Protein AF-Q603A4-F1 (afdb_monomer)

pLDDT: mean 76.55, std 18.26, range [39.78, 93.62]

Structure (mmCIF, N/CA/C/O backbone):
data_AF-Q603A4-F1
#
_entry.id   AF-Q603A4-F1
#
loop_
_atom_site.group_PDB
_atom_site.id
_atom_site.type_symbol
_atom_site.label_atom_id
_atom_site.label_alt_id
_atom_site.label_comp_id
_atom_site.label_asym_id
_atom_site.label_entity_id
_atom_site.label_seq_id
_atom_site.pdbx_PDB_ins_code
_atom_site.Cartn_x
_atom_site.Cartn_y
_atom_site.Cartn_z
_atom_site.occupancy
_atom_site.B_iso_or_equiv
_atom_site.auth_seq_id
_atom_site.auth_comp_id
_atom_site.auth_asym_id
_atom_site.auth_atom_id
_atom_site.pdbx_PDB_model_num
ATOM 1 N N . MET A 1 1 ? 10.932 23.917 19.839 1.00 39.78 1 MET A N 1
ATOM 2 C CA . MET A 1 1 ? 9.700 23.941 19.022 1.00 39.78 1 MET A CA 1
ATOM 3 C C . MET A 1 1 ? 9.844 22.848 17.974 1.00 39.78 1 MET A C 1
ATOM 5 O O . MET A 1 1 ? 10.680 22.992 17.094 1.00 39.78 1 MET A O 1
ATOM 9 N N . ALA A 1 2 ? 9.171 21.709 18.146 1.00 40.59 2 ALA A N 1
ATOM 10 C CA . ALA A 1 2 ? 9.292 20.576 17.228 1.00 40.59 2 ALA A CA 1
ATOM 11 C C . ALA A 1 2 ? 8.425 20.833 15.987 1.00 40.59 2 ALA A C 1
ATOM 13 O O . ALA A 1 2 ? 7.231 21.094 16.118 1.00 40.59 2 ALA A O 1
ATOM 14 N N . LYS A 1 3 ? 9.028 20.809 14.792 1.00 43.75 3 LYS A N 1
ATOM 15 C CA . LYS A 1 3 ? 8.294 20.888 13.525 1.00 43.75 3 LYS A CA 1
ATOM 16 C C . LYS A 1 3 ? 7.734 19.507 13.197 1.00 43.75 3 LYS A C 1
ATOM 18 O O . LYS A 1 3 ? 8.459 18.616 12.768 1.00 43.75 3 LYS A O 1
ATOM 23 N N . GLN A 1 4 ? 6.436 19.368 13.421 1.00 44.84 4 GLN A N 1
ATOM 24 C CA . GLN A 1 4 ? 5.594 18.303 12.899 1.00 44.84 4 GLN A CA 1
ATOM 25 C C . GLN A 1 4 ? 5.654 18.364 11.368 1.00 44.84 4 GLN A C 1
ATOM 27 O O . GLN A 1 4 ? 5.178 19.326 10.769 1.00 44.84 4 GLN A O 1
ATOM 32 N N . THR A 1 5 ? 6.314 17.389 10.744 1.00 49.06 5 THR A N 1
ATOM 33 C CA . THR A 1 5 ? 6.336 17.258 9.282 1.00 49.06 5 THR A CA 1
ATOM 34 C C . THR A 1 5 ? 5.470 16.064 8.935 1.00 49.06 5 THR A C 1
ATOM 36 O O . THR A 1 5 ? 5.885 14.917 9.050 1.00 49.06 5 THR A O 1
ATOM 39 N N . THR A 1 6 ? 4.220 16.364 8.611 1.00 47.66 6 THR A N 1
ATOM 40 C CA . THR A 1 6 ? 3.214 15.434 8.110 1.00 47.66 6 THR A CA 1
ATOM 41 C C . THR A 1 6 ? 3.706 14.858 6.782 1.00 47.66 6 THR A C 1
ATOM 43 O O . THR A 1 6 ? 3.667 15.543 5.762 1.00 47.66 6 THR A O 1
ATOM 46 N N . VAL A 1 7 ? 4.204 13.624 6.778 1.00 47.47 7 VAL A N 1
ATOM 47 C CA . VAL A 1 7 ? 4.611 12.924 5.550 1.00 47.47 7 VAL A CA 1
ATOM 48 C C . VAL A 1 7 ? 3.407 12.199 4.945 1.00 47.47 7 VAL A C 1
ATOM 50 O O . VAL A 1 7 ? 3.329 10.985 4.959 1.00 47.47 7 VAL A O 1
ATOM 53 N N . ASN A 1 8 ? 2.441 12.958 4.418 1.00 52.41 8 ASN A N 1
ATOM 54 C CA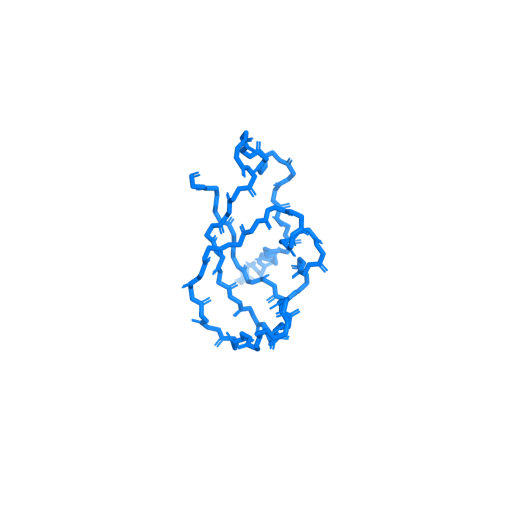 . ASN A 1 8 ? 1.265 12.410 3.720 1.00 52.41 8 ASN A CA 1
ATOM 55 C C . ASN A 1 8 ? 1.353 12.616 2.202 1.00 52.41 8 ASN A C 1
ATOM 57 O O . ASN A 1 8 ? 0.431 13.136 1.571 1.00 52.41 8 ASN A O 1
ATOM 61 N N . ALA A 1 9 ? 2.462 12.220 1.579 1.00 51.72 9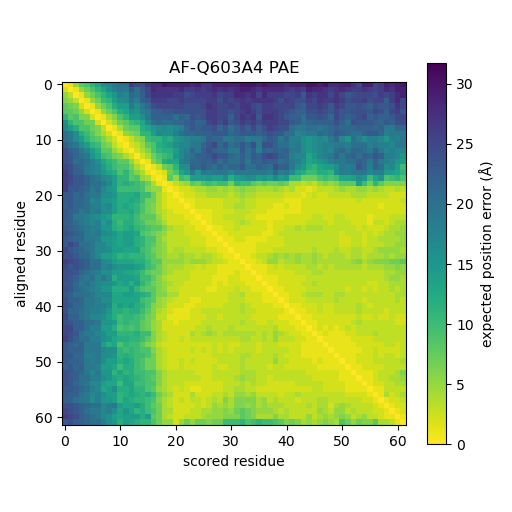 ALA A N 1
ATOM 62 C CA . ALA A 1 9 ? 2.521 12.194 0.126 1.00 51.72 9 ALA A CA 1
ATOM 63 C C . ALA A 1 9 ? 3.370 11.032 -0.390 1.00 51.72 9 ALA A C 1
ATOM 65 O O . ALA A 1 9 ? 4.588 11.126 -0.432 1.00 51.72 9 ALA A O 1
ATOM 66 N N . ILE A 1 10 ? 2.707 9.964 -0.847 1.00 57.03 10 ILE A N 1
ATOM 67 C CA . ILE A 1 10 ? 3.307 9.010 -1.787 1.00 57.03 10 ILE A CA 1
ATOM 68 C C . ILE A 1 10 ? 3.768 9.806 -3.019 1.00 57.03 10 ILE A C 1
ATOM 70 O O . ILE A 1 10 ? 2.952 10.449 -3.694 1.00 57.03 10 ILE A O 1
ATOM 74 N N . ASP A 1 11 ? 5.075 9.845 -3.246 1.00 53.28 11 ASP A N 1
ATOM 75 C CA . ASP A 1 11 ? 5.694 10.665 -4.280 1.00 53.28 11 ASP A CA 1
ATOM 76 C C . ASP A 1 11 ? 5.248 10.172 -5.676 1.00 53.28 11 ASP A C 1
ATOM 78 O O . ASP A 1 11 ? 5.342 8.977 -5.965 1.00 53.28 11 ASP A O 1
ATOM 82 N N . PRO A 1 12 ? 4.694 11.031 -6.554 1.00 46.53 12 PRO A N 1
ATOM 83 C CA . PRO A 1 12 ? 4.185 10.616 -7.865 1.00 46.53 12 PRO A CA 1
ATOM 84 C C . PRO A 1 12 ? 5.286 10.179 -8.848 1.00 46.53 12 PRO A C 1
ATOM 86 O O . PRO A 1 12 ? 4.963 9.626 -9.897 1.00 46.53 12 PRO A O 1
ATOM 89 N N . THR A 1 13 ? 6.565 10.387 -8.514 1.00 46.41 13 THR A N 1
ATOM 90 C CA . THR A 1 13 ? 7.724 9.806 -9.225 1.00 46.41 13 THR A CA 1
ATOM 91 C C . THR A 1 13 ? 7.912 8.306 -8.956 1.00 46.41 13 THR A C 1
ATOM 93 O O . THR A 1 13 ? 8.686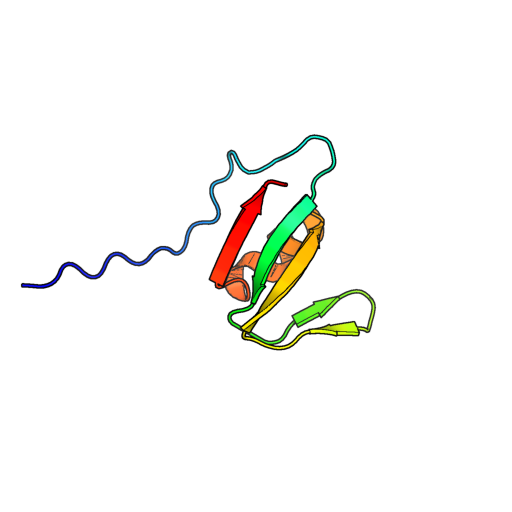 7.641 -9.632 1.00 46.41 13 THR A O 1
ATOM 96 N N . LEU A 1 14 ? 7.090 7.787 -8.045 1.00 47.47 14 LEU A N 1
ATOM 97 C CA . LEU A 1 14 ? 6.807 6.415 -7.666 1.00 47.47 14 LEU A CA 1
ATOM 98 C C . LEU A 1 14 ? 6.862 5.265 -8.681 1.00 47.47 14 LEU A C 1
ATOM 100 O O . LEU A 1 14 ? 6.877 4.115 -8.270 1.00 47.47 14 LEU A O 1
ATOM 104 N N . ILE A 1 15 ? 6.580 5.516 -9.961 1.00 48.12 15 ILE A N 1
ATOM 105 C CA . ILE A 1 15 ? 5.992 4.495 -10.850 1.00 48.12 15 ILE A CA 1
ATOM 106 C C . ILE A 1 15 ? 7.098 3.664 -11.503 1.00 48.12 15 ILE A C 1
ATOM 108 O O . ILE A 1 15 ? 7.698 4.113 -12.473 1.00 48.12 15 ILE A O 1
ATOM 112 N N . ASP A 1 16 ? 7.331 2.464 -10.972 1.00 49.00 16 A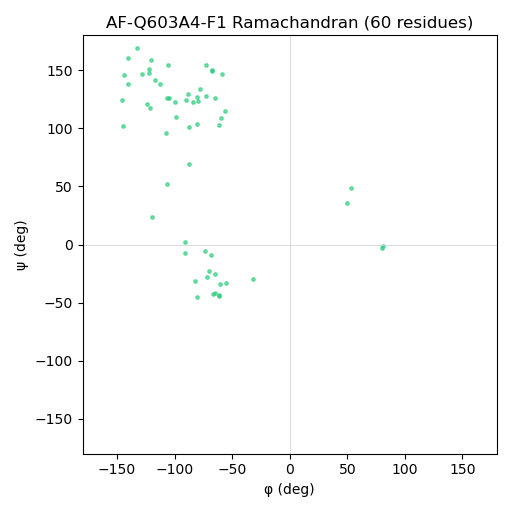SP A N 1
ATOM 113 C CA . ASP A 1 16 ? 8.193 1.447 -11.583 1.00 49.00 16 ASP A CA 1
ATOM 114 C C . ASP A 1 16 ? 7.528 0.798 -12.816 1.00 49.00 16 ASP A C 1
ATOM 116 O O . ASP A 1 16 ? 6.295 0.750 -12.895 1.00 49.00 16 ASP A O 1
ATOM 120 N N . ASP A 1 17 ? 8.313 0.273 -13.763 1.00 54.44 17 ASP A N 1
ATOM 121 C CA . ASP A 1 17 ? 7.824 -0.349 -15.015 1.00 54.44 17 ASP A CA 1
ATOM 122 C C . ASP A 1 17 ? 7.009 -1.639 -14.758 1.00 54.44 17 ASP A C 1
ATOM 124 O O . ASP A 1 17 ? 6.109 -1.983 -15.528 1.00 54.44 17 ASP A O 1
ATOM 128 N N . ASP A 1 18 ? 7.257 -2.309 -13.627 1.00 63.41 18 ASP A N 1
ATOM 129 C CA . ASP A 1 18 ? 6.470 -3.443 -13.116 1.00 63.41 18 ASP A CA 1
ATOM 130 C C . ASP A 1 18 ? 5.330 -3.012 -12.172 1.00 63.41 18 ASP A C 1
ATOM 132 O O . ASP A 1 18 ? 4.492 -3.828 -11.767 1.00 63.41 18 ASP A O 1
ATOM 136 N N . GLY A 1 19 ? 5.295 -1.723 -11.814 1.00 72.38 19 GLY A N 1
ATOM 137 C CA . GLY A 1 19 ? 4.284 -1.101 -10.972 1.00 72.38 19 GLY A CA 1
ATOM 138 C C . GLY A 1 19 ? 4.090 -1.829 -9.648 1.00 72.38 19 GLY A C 1
ATOM 139 O O . GLY A 1 19 ? 2.951 -2.131 -9.315 1.00 72.38 19 GLY A O 1
ATOM 140 N N . GLN A 1 20 ? 5.151 -2.154 -8.906 1.00 84.38 20 GLN A N 1
ATOM 141 C CA . GLN A 1 20 ? 5.072 -2.780 -7.579 1.00 84.38 20 GLN A CA 1
ATOM 142 C C . GLN A 1 20 ? 5.770 -1.928 -6.521 1.00 84.38 20 GLN A C 1
ATOM 144 O O . GLN A 1 20 ? 6.730 -1.222 -6.799 1.00 84.38 20 GLN A O 1
ATOM 149 N N . TYR A 1 21 ? 5.247 -1.987 -5.302 1.00 86.31 21 TYR A N 1
ATOM 150 C CA . TYR A 1 21 ? 5.684 -1.170 -4.182 1.00 86.31 21 TYR A CA 1
ATOM 151 C C . TYR A 1 21 ? 5.699 -2.006 -2.923 1.00 86.31 21 TYR A C 1
ATOM 153 O O . TYR A 1 21 ? 4.748 -2.744 -2.651 1.00 86.31 21 TYR A O 1
ATOM 161 N N . ARG A 1 22 ? 6.737 -1.827 -2.118 1.00 89.62 22 ARG A N 1
ATOM 162 C CA . ARG A 1 22 ? 6.766 -2.311 -0.748 1.00 89.62 22 ARG A CA 1
ATOM 163 C C . ARG A 1 22 ? 6.068 -1.280 0.109 1.00 89.62 22 ARG A C 1
ATOM 165 O O . ARG A 1 22 ? 6.464 -0.121 0.103 1.00 89.62 22 ARG A O 1
ATOM 172 N N . VAL A 1 23 ? 5.027 -1.681 0.818 1.00 90.69 23 VAL A N 1
ATOM 173 C CA . VAL A 1 23 ? 4.219 -0.766 1.614 1.00 90.69 23 VAL A CA 1
ATOM 174 C C . VAL A 1 23 ? 4.057 -1.251 3.039 1.00 90.69 23 VAL A C 1
ATOM 176 O O . VAL A 1 23 ? 3.934 -2.450 3.290 1.00 90.69 23 VAL A O 1
ATOM 179 N N . VAL A 1 24 ? 3.991 -0.293 3.959 1.00 91.94 24 VAL A N 1
ATOM 180 C CA . VAL A 1 24 ? 3.558 -0.511 5.338 1.00 91.94 24 VAL A CA 1
ATOM 181 C C . VAL A 1 24 ? 2.153 0.045 5.485 1.00 91.94 24 VAL A C 1
ATOM 183 O O . VAL A 1 24 ? 1.895 1.201 5.151 1.00 91.94 24 VAL A O 1
ATOM 186 N N . LEU A 1 25 ? 1.226 -0.782 5.958 1.00 91.94 25 LEU A N 1
ATOM 187 C CA . LEU A 1 25 ? -0.169 -0.381 6.119 1.00 91.94 25 LEU A CA 1
ATOM 188 C C . LEU A 1 25 ? -0.381 0.417 7.410 1.00 91.94 25 LEU A C 1
ATOM 190 O O . LEU A 1 25 ? -0.068 -0.071 8.492 1.00 91.94 25 LEU A O 1
ATOM 194 N N . ALA A 1 26 ? -0.985 1.599 7.301 1.00 90.19 26 ALA A N 1
ATOM 195 C CA . ALA A 1 26 ? -1.463 2.377 8.447 1.00 90.19 26 ALA A CA 1
ATOM 196 C C . ALA A 1 26 ? -2.841 1.892 8.916 1.00 90.19 26 ALA A C 1
ATOM 198 O O . ALA A 1 26 ? -3.171 1.955 10.101 1.00 90.19 26 ALA A O 1
ATOM 199 N N . GLU A 1 27 ? -3.651 1.397 7.977 1.00 92.56 27 GLU A N 1
ATOM 200 C CA . GLU A 1 27 ? -5.018 0.952 8.217 1.00 92.56 27 GLU A CA 1
ATOM 201 C C . GLU A 1 27 ? -5.288 -0.419 7.591 1.00 92.56 27 GLU A C 1
ATOM 203 O O . GLU A 1 27 ? -4.509 -0.963 6.810 1.00 92.56 27 GLU A O 1
ATOM 208 N N . ARG A 1 28 ? -6.430 -1.007 7.952 1.00 93.62 28 ARG A N 1
ATOM 209 C CA . ARG A 1 28 ? -6.887 -2.264 7.361 1.00 93.62 28 ARG A CA 1
ATOM 210 C C . ARG A 1 28 ? -7.368 -2.017 5.932 1.00 93.62 28 ARG A C 1
ATOM 212 O O . ARG A 1 28 ? -8.303 -1.245 5.736 1.00 93.62 28 ARG A O 1
ATOM 219 N N . ILE A 1 29 ? -6.851 -2.786 4.977 1.00 91.44 29 ILE A N 1
ATOM 220 C CA . ILE A 1 29 ? -7.332 -2.787 3.588 1.00 91.44 29 ILE A CA 1
ATOM 221 C C . ILE A 1 29 ? -7.815 -4.175 3.174 1.00 91.44 29 ILE A C 1
ATOM 223 O O . ILE A 1 29 ? -7.467 -5.187 3.786 1.00 91.44 29 ILE A O 1
ATOM 227 N N . VAL A 1 30 ? -8.652 -4.225 2.139 1.00 91.19 30 VAL A N 1
ATOM 228 C CA . VAL A 1 30 ? -9.106 -5.481 1.533 1.00 91.19 30 VAL A CA 1
ATOM 229 C C . VAL A 1 30 ? -8.709 -5.465 0.066 1.00 91.19 30 VAL A C 1
ATOM 231 O O . VAL A 1 30 ? -9.174 -4.616 -0.688 1.00 91.19 30 VAL A O 1
ATOM 234 N N . VAL A 1 31 ? -7.853 -6.403 -0.328 1.00 87.69 31 VAL A N 1
ATOM 235 C CA . VAL A 1 31 ? -7.324 -6.522 -1.691 1.00 87.69 31 VAL A CA 1
ATOM 236 C C . VAL A 1 31 ? -7.652 -7.919 -2.194 1.00 87.69 31 VAL A C 1
ATOM 238 O O . VAL A 1 31 ? -7.294 -8.896 -1.546 1.00 87.69 31 VAL A O 1
ATOM 241 N N . ASP A 1 32 ? -8.388 -8.021 -3.302 1.00 86.19 32 ASP A N 1
ATOM 242 C CA . ASP A 1 32 ? -8.790 -9.301 -3.913 1.00 86.19 32 ASP A CA 1
ATOM 243 C C . ASP A 1 32 ? -9.427 -10.308 -2.926 1.00 86.19 32 ASP A C 1
ATOM 245 O O . ASP A 1 32 ? -9.228 -11.518 -3.004 1.00 86.19 32 ASP A O 1
ATOM 249 N N . GLY A 1 33 ? -10.198 -9.805 -1.953 1.00 88.75 33 GLY A N 1
ATOM 250 C CA . GLY A 1 33 ? -10.840 -10.620 -0.912 1.00 88.75 33 GLY A CA 1
ATOM 251 C C . GLY A 1 33 ? -9.923 -11.024 0.250 1.00 88.75 33 GLY A C 1
ATOM 252 O O . GLY A 1 33 ? -10.396 -11.616 1.220 1.00 88.75 33 GLY A O 1
ATOM 253 N N . VAL A 1 34 ? -8.640 -10.664 0.199 1.00 90.06 34 VAL A N 1
ATOM 254 C CA . VAL A 1 34 ? -7.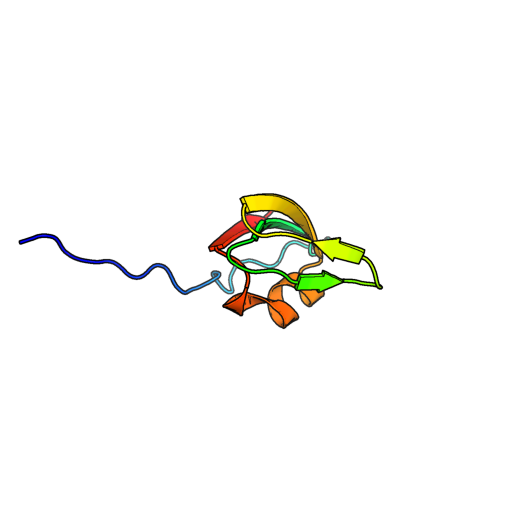681 -10.828 1.294 1.00 90.06 34 VAL A CA 1
ATOM 255 C C . VAL A 1 34 ? -7.727 -9.598 2.193 1.00 90.06 34 VAL A C 1
ATOM 257 O O . VAL A 1 34 ? -7.637 -8.463 1.728 1.00 90.06 34 VAL A O 1
ATOM 260 N N . VAL A 1 35 ? -7.865 -9.822 3.499 1.00 92.50 35 VAL A N 1
ATOM 261 C CA . VAL A 1 35 ? -7.805 -8.755 4.503 1.00 92.50 35 VAL A CA 1
ATOM 262 C C . VAL A 1 35 ? -6.362 -8.584 4.952 1.00 92.50 35 VAL A C 1
ATOM 264 O O . VAL A 1 35 ? -5.740 -9.536 5.421 1.00 92.50 35 VAL A O 1
ATOM 267 N N . LEU A 1 36 ? -5.856 -7.363 4.829 1.00 92.38 36 LEU A N 1
ATOM 268 C CA . LEU A 1 36 ? -4.518 -6.976 5.250 1.00 92.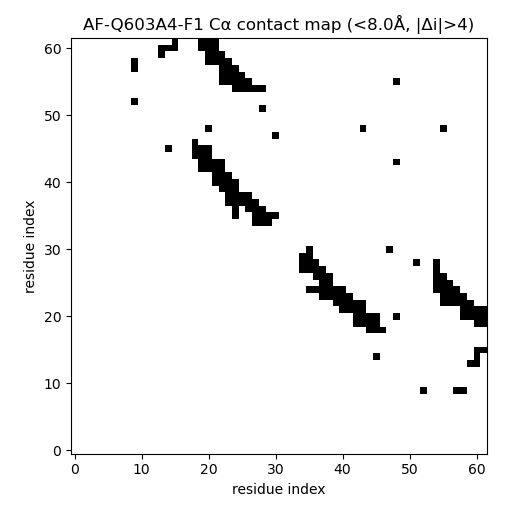38 36 LEU A CA 1
ATOM 269 C C . LEU A 1 36 ? -4.641 -6.015 6.431 1.00 92.38 36 LEU A C 1
ATOM 271 O O . LEU A 1 36 ? -5.526 -5.155 6.455 1.00 92.38 36 LEU A O 1
ATOM 275 N N . TYR A 1 37 ? -3.786 -6.195 7.430 1.00 92.19 37 TYR A N 1
ATOM 276 C CA . TYR A 1 37 ? -3.881 -5.479 8.698 1.00 92.19 37 TYR A CA 1
ATOM 277 C C . TYR A 1 37 ? -2.810 -4.391 8.819 1.00 92.19 37 TYR A C 1
ATOM 279 O O . TYR A 1 37 ? -1.747 -4.506 8.208 1.00 92.19 37 TYR A O 1
ATOM 287 N N . PRO A 1 38 ? -3.070 -3.348 9.624 1.00 93.44 38 PRO A N 1
ATOM 288 C CA . PRO A 1 38 ? -2.085 -2.306 9.884 1.00 93.44 38 PRO A CA 1
ATOM 289 C C . PRO A 1 38 ? -0.798 -2.870 10.505 1.00 93.44 38 PRO A C 1
ATOM 291 O O . PRO A 1 38 ? -0.827 -3.846 11.260 1.00 93.44 38 PRO A O 1
ATOM 294 N N . GLY A 1 39 ? 0.332 -2.247 10.175 1.00 89.31 39 GLY A N 1
ATOM 295 C CA . GLY A 1 39 ? 1.684 -2.660 10.553 1.00 89.31 39 GLY A CA 1
ATOM 296 C C . GLY A 1 39 ? 2.277 -3.772 9.685 1.00 89.31 39 GLY A C 1
ATOM 297 O O . GLY A 1 39 ? 3.410 -4.186 9.922 1.00 89.31 39 GLY A O 1
ATOM 298 N N . TRP A 1 40 ? 1.537 -4.283 8.697 1.00 91.75 40 TRP A N 1
ATOM 299 C CA . TRP A 1 40 ? 2.061 -5.276 7.763 1.00 91.75 40 TRP A CA 1
ATOM 300 C C . TRP A 1 40 ? 2.941 -4.618 6.708 1.00 91.75 40 TRP A C 1
ATOM 302 O O . TRP A 1 40 ? 2.540 -3.627 6.103 1.00 91.75 40 TRP A O 1
ATOM 312 N N . ASP A 1 41 ? 4.101 -5.226 6.479 1.00 89.94 41 ASP A N 1
ATOM 313 C CA . ASP A 1 41 ? 5.032 -4.895 5.405 1.00 89.94 41 ASP A CA 1
ATOM 314 C C . ASP A 1 41 ? 4.824 -5.891 4.256 1.00 89.94 41 ASP A C 1
ATOM 316 O O . ASP A 1 41 ? 5.072 -7.093 4.405 1.00 89.94 41 ASP A O 1
ATOM 320 N N . ILE A 1 42 ? 4.270 -5.405 3.147 1.00 89.56 42 ILE A N 1
ATOM 321 C CA . ILE A 1 42 ? 3.805 -6.226 2.024 1.00 89.56 42 ILE A CA 1
ATOM 322 C C . ILE A 1 42 ? 4.133 -5.576 0.686 1.00 89.56 42 ILE A C 1
ATOM 324 O O . ILE A 1 42 ? 4.330 -4.370 0.593 1.00 89.56 42 ILE A O 1
ATOM 328 N N . ILE A 1 43 ? 4.128 -6.377 -0.377 1.00 90.12 43 ILE A N 1
ATOM 329 C CA . ILE A 1 43 ? 4.304 -5.885 -1.743 1.00 90.12 43 ILE A CA 1
ATOM 330 C C . ILE A 1 43 ? 2.932 -5.776 -2.406 1.00 90.12 43 ILE A C 1
ATOM 332 O O . ILE A 1 43 ? 2.198 -6.762 -2.483 1.00 90.12 43 ILE A O 1
ATOM 336 N N . LEU A 1 44 ? 2.587 -4.581 -2.882 1.00 88.00 44 LEU A N 1
ATOM 337 C CA . LEU A 1 44 ? 1.351 -4.301 -3.607 1.00 88.00 44 LEU A CA 1
ATOM 338 C C . LEU A 1 44 ? 1.648 -3.724 -4.987 1.00 88.00 44 LEU A C 1
ATOM 340 O O . LEU A 1 44 ? 2.632 -3.017 -5.191 1.00 88.00 44 LEU A O 1
ATOM 344 N N . LYS A 1 45 ? 0.743 -3.969 -5.937 1.00 87.69 45 LYS A N 1
ATOM 345 C CA . LYS A 1 45 ? 0.776 -3.282 -7.231 1.00 87.69 45 LYS A CA 1
ATOM 346 C C . LYS A 1 45 ? 0.451 -1.797 -7.070 1.00 87.69 45 LYS A C 1
ATOM 348 O O . LYS A 1 45 ? -0.365 -1.420 -6.234 1.00 87.69 45 LYS A O 1
ATOM 353 N N . GLY A 1 46 ? 1.006 -0.967 -7.938 1.00 84.06 46 GLY A N 1
ATOM 354 C CA . GLY A 1 46 ? 0.885 0.480 -7.947 1.00 84.06 46 GLY A CA 1
ATOM 355 C C . GLY A 1 46 ? -0.548 0.952 -8.105 1.00 84.06 46 GLY A C 1
ATOM 356 O O . GLY A 1 46 ? -0.925 1.932 -7.478 1.00 84.06 46 GLY A O 1
ATOM 357 N N . ASP A 1 47 ? -1.379 0.233 -8.860 1.00 86.19 47 ASP A N 1
ATOM 358 C CA . ASP A 1 47 ? -2.812 0.533 -8.940 1.00 86.19 47 ASP A CA 1
ATOM 359 C C . ASP A 1 47 ? -3.510 0.315 -7.591 1.00 86.19 47 ASP A C 1
ATOM 361 O O . ASP A 1 47 ? -4.290 1.159 -7.154 1.00 86.19 47 ASP A O 1
ATOM 365 N N . VAL A 1 48 ? -3.164 -0.761 -6.876 1.00 87.50 48 VAL A N 1
ATOM 366 C CA . VAL A 1 48 ? -3.698 -1.047 -5.536 1.00 87.50 48 VAL A CA 1
ATOM 367 C C . VAL A 1 48 ? -3.210 -0.003 -4.534 1.00 87.50 48 VAL A C 1
ATOM 369 O O . VAL A 1 48 ? -4.008 0.497 -3.742 1.00 87.50 48 VAL A O 1
ATOM 372 N N . VAL A 1 49 ? -1.931 0.376 -4.595 1.00 87.88 49 VAL A N 1
ATOM 373 C CA . VAL A 1 49 ? -1.355 1.446 -3.767 1.00 87.88 49 VAL A CA 1
ATOM 374 C C . VAL A 1 49 ? -2.037 2.782 -4.039 1.00 87.88 49 VAL A C 1
ATOM 376 O O . VAL A 1 49 ? -2.414 3.475 -3.100 1.00 87.88 49 VAL A O 1
ATOM 379 N N . LYS A 1 50 ? -2.273 3.133 -5.309 1.00 85.12 50 LYS A N 1
ATOM 380 C CA . LYS A 1 50 ? -3.000 4.352 -5.691 1.00 85.12 50 LYS A CA 1
ATOM 381 C C . LYS A 1 50 ? -4.430 4.345 -5.153 1.00 85.12 50 LYS A C 1
ATOM 383 O O . LYS A 1 50 ? -4.868 5.362 -4.622 1.00 85.12 50 LYS A O 1
ATOM 388 N N . SER A 1 51 ? -5.138 3.218 -5.246 1.00 88.81 51 SER A N 1
ATOM 389 C CA . SER A 1 51 ? -6.506 3.078 -4.728 1.00 88.81 51 SER A CA 1
ATOM 390 C C . SER A 1 51 ? -6.598 3.068 -3.201 1.00 88.81 51 SER A C 1
ATOM 392 O O . SER A 1 51 ? -7.656 3.392 -2.673 1.00 88.81 51 SER A O 1
ATOM 394 N N . ASN A 1 52 ? -5.521 2.719 -2.491 1.00 88.19 52 ASN A N 1
ATOM 395 C CA . ASN A 1 52 ? -5.495 2.597 -1.028 1.00 88.19 52 ASN A CA 1
ATOM 396 C C . ASN A 1 52 ? -4.485 3.551 -0.369 1.00 88.19 52 ASN A C 1
ATOM 398 O O . ASN A 1 52 ? -4.029 3.302 0.744 1.00 88.19 52 ASN A O 1
ATOM 402 N N . ARG A 1 53 ? -4.137 4.652 -1.044 1.00 85.06 53 ARG A N 1
ATOM 403 C CA . ARG A 1 53 ? -3.097 5.602 -0.617 1.00 85.06 53 ARG A CA 1
ATOM 404 C C . ARG A 1 53 ? -3.308 6.160 0.790 1.00 85.06 53 ARG A C 1
ATOM 406 O O . ARG A 1 53 ? -2.332 6.430 1.475 1.00 85.06 53 ARG A O 1
ATOM 413 N N . GLU A 1 54 ? -4.556 6.342 1.206 1.00 88.88 54 GLU A N 1
ATOM 414 C CA . GLU A 1 54 ? -4.899 6.863 2.5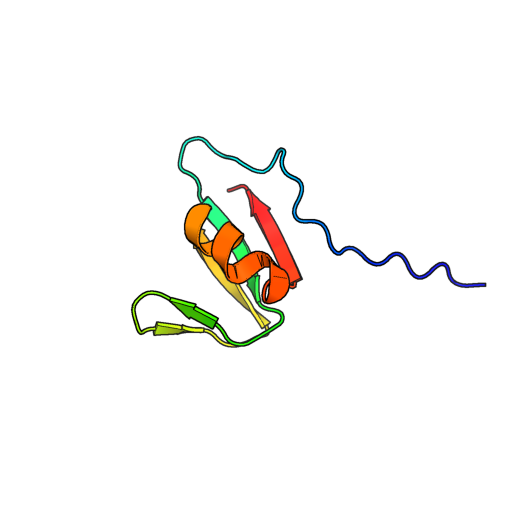36 1.00 88.88 54 GLU A CA 1
ATOM 415 C C . GLU A 1 54 ? -4.628 5.849 3.657 1.00 88.88 54 GLU A C 1
ATOM 417 O O . GLU A 1 54 ? -4.293 6.241 4.769 1.00 88.88 54 GLU A O 1
ATOM 422 N N . ALA A 1 55 ? -4.700 4.553 3.346 1.00 87.69 55 ALA A N 1
ATOM 423 C CA . ALA A 1 55 ? -4.498 3.458 4.292 1.00 87.69 55 ALA A CA 1
ATOM 424 C C . ALA A 1 55 ? -3.035 2.976 4.368 1.00 87.69 55 ALA A C 1
ATOM 426 O O . ALA A 1 55 ? -2.729 2.013 5.078 1.00 87.69 55 ALA A O 1
ATOM 427 N N . ILE A 1 56 ? -2.130 3.617 3.625 1.00 90.31 56 ILE A N 1
ATOM 428 C CA . ILE A 1 56 ? -0.710 3.269 3.530 1.00 90.31 56 ILE A CA 1
ATOM 429 C C . ILE A 1 56 ? 0.111 4.300 4.307 1.00 90.31 56 ILE A C 1
ATOM 431 O O . ILE A 1 56 ? 0.012 5.498 4.060 1.00 90.31 56 ILE A O 1
ATOM 435 N N . GLU A 1 57 ? 0.936 3.820 5.236 1.00 87.56 57 GLU A N 1
ATOM 436 C CA . GLU A 1 57 ? 1.846 4.638 6.045 1.00 87.56 57 GLU A CA 1
ATOM 437 C C . GLU A 1 57 ? 3.118 4.995 5.271 1.00 87.56 57 GLU A C 1
ATOM 439 O O . GLU A 1 57 ? 3.573 6.138 5.279 1.00 87.56 57 GLU A O 1
ATOM 444 N N . HIS A 1 58 ? 3.694 4.002 4.591 1.00 84.50 58 HIS A N 1
ATOM 445 C CA . HIS A 1 58 ? 4.940 4.138 3.847 1.00 84.50 58 HIS A CA 1
ATOM 446 C C . HIS A 1 58 ? 4.897 3.299 2.576 1.00 84.50 58 HIS A C 1
ATOM 448 O O . HIS A 1 58 ? 4.293 2.228 2.579 1.00 84.50 58 HIS A O 1
ATOM 454 N N . ALA A 1 59 ? 5.528 3.778 1.506 1.00 81.56 59 ALA A N 1
ATOM 455 C CA . ALA A 1 59 ? 5.618 3.066 0.240 1.00 81.56 59 ALA A CA 1
ATO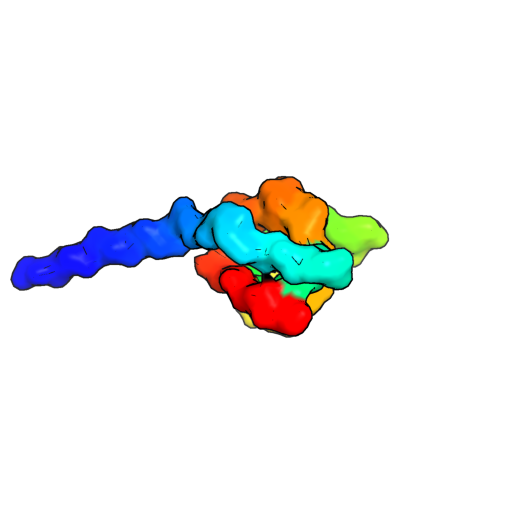M 456 C C . ALA A 1 59 ? 6.957 3.354 -0.442 1.00 81.56 59 ALA A C 1
ATOM 458 O O . ALA A 1 59 ? 7.251 4.514 -0.732 1.00 81.56 59 ALA A O 1
ATOM 459 N N . ASP A 1 60 ? 7.701 2.296 -0.750 1.00 80.69 60 ASP A N 1
ATOM 460 C CA . ASP A 1 60 ? 8.955 2.331 -1.497 1.00 80.69 60 ASP A CA 1
ATOM 461 C C . ASP A 1 60 ? 8.811 1.548 -2.811 1.00 80.69 60 ASP A C 1
ATOM 463 O O . ASP A 1 60 ? 8.163 0.493 -2.825 1.00 80.69 60 ASP A O 1
ATOM 467 N N . PRO A 1 61 ? 9.402 2.028 -3.916 1.00 79.88 61 PRO A N 1
ATOM 468 C CA . PRO A 1 61 ? 9.491 1.255 -5.150 1.00 79.88 61 PRO A CA 1
ATOM 469 C C . PRO A 1 61 ? 10.428 0.056 -4.936 1.00 79.88 61 PRO A C 1
ATOM 471 O O . PRO A 1 61 ? 11.357 0.130 -4.122 1.00 79.88 61 PRO A O 1
ATOM 474 N N . ILE A 1 62 ? 10.179 -1.049 -5.641 1.00 73.44 62 ILE A N 1
ATOM 475 C CA . ILE A 1 62 ? 11.004 -2.268 -5.573 1.00 73.44 62 ILE A CA 1
ATOM 476 C C . ILE A 1 62 ? 11.530 -2.617 -6.954 1.00 73.44 62 ILE A C 1
ATOM 478 O O . ILE A 1 62 ? 10.677 -2.724 -7.859 1.00 73.44 62 ILE A O 1
#

Foldseek 3Di:
DDDDDPPLDPDPVQADPQQKKFFAFQAWDADPNDIDGGRDTDMDGNVVCVVCSVRTPDIDHD

Secondary structure (DSSP, 8-state):
-----------TT---TT-EEEEEESS-EEETTEEE-TT-EEEEEHHHHHHTGGGEEEEEE-

Solvent-accessible surface area (backbone atoms only — not comparable to full-atom values): 3905 Å² total; per-residue (Å²): 135,85,81,83,76,83,77,86,65,87,59,87,86,56,74,47,100,83,30,38,27,44,30,31,25,62,34,73,48,74,56,98,86,43,80,45,54,50,78,41,77,45,79,41,44,44,69,58,45,65,76,40,51,88,37,42,60,44,78,42,70,113

Sequence (62 aa):
MAKQTTVNAIDPTLIDDDGQYRVVLAERIVVDGVVLYPGWDIILKGDVVKSNREAIEHADPI

Organism: Methylococcus capsulatus (strain ATCC 33009 / NCIMB 11132 / Bath) (NCBI:txid243233)

Nearest PDB structures (foldseek):
  2hjq-assembly1_A  TM=5.100E-01  e=1.388E+00  Bacillus subtilis
  7m8v-assembly9_I  TM=5.405E-01  e=3.721E+00  Homo sapiens
  1h5z-assembly1_A  TM=4.998E-01  e=4.244E+00  Mycobacterium tuberculosis
  2jxt-assembly1_A  TM=3.514E-01  e=2.679E+00  Methanothermobacter thermautotrophicus str. Delta H

Radius of gyration: 12.26 Å; Cα contacts (8 Å, |Δi|>4): 90; chains: 1; boundin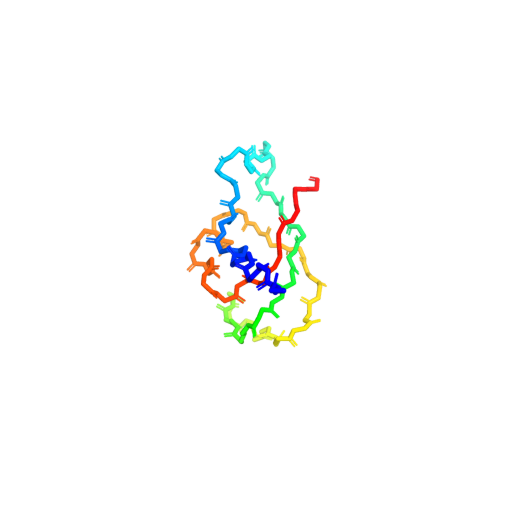g box: 22×35×34 Å

Mean predicted aligned error: 9.9 Å